Protein AF-A0A7X8HH61-F1 (afdb_monomer)

Radius of gyration: 22.53 Å; Cα contacts (8 Å, |Δi|>4): 299; chains: 1; bounding box: 61×56×52 Å

pLDDT: mean 91.01, std 10.47, range [50.38, 98.81]

Nearest PDB structures (foldseek):
  4gqz-assembly1_A  TM=3.963E-01  e=5.127E+00  Salmonella enterica subsp. enterica serovar Typhimurium str. LT2
  3owc-assembly2_B  TM=4.961E-01  e=7.018E+00  Pseudomonas aeruginosa PAO1

Foldseek 3Di:
DVVVVVVVVVVVVVVPPPDPDPDPPDQAFKEKEAEDQCAPFWKKKDWFAPDQDFDLFGAPPPDVPQDDDDPPDPCRVVLVLQNPDDDPSRTGTRSDMDTCNVPSMDMDRHRDHQKTWMWMAGVVQREIEIADIDGQPDSYWYWYWYCNVPDTHRPYYHYHGDIDTDDDCPVVPD

Secondary structure (DSSP, 8-state):
-HHHHHHHHHHHHHHHS--------S---EEEEEEES-TT---EEEEEESSSEETTEE-TTSSTT-----TTSTTHHHHHHHHH---TT--EEEEEEEE-TTT-EEEE-SS--SEEEEEEEETTTTEEEEEEEEE--SSEEEEEEE-TT----TT-EEEEE-EEE---GGGG--

Sequence (174 aa):
MKKFSLILLFVAIILIIPIYAYGDVGPKPSVVVNFEGFEGEMYYVTLLSEKPTTGPYSAVGLFEGSRRYSEEDVDYEIWQKFVSFQDRDGYYFLQYFNECTETSQFVWGYYPPYKFKILVYFPELDCFLLSDIYERYAFDSYYKVDVREIKLVPSATIEGITAERNYNYTWEII

Mean predicted aligned error: 7.79 Å

Solvent-accessible surface area (backbone atoms only — not comparable to full-atom values): 10224 Å² total; per-residue (Å²): 109,71,69,59,53,51,51,53,50,52,54,52,52,61,72,68,55,79,75,84,75,87,66,94,78,68,90,62,43,27,39,36,38,36,57,44,61,59,84,93,49,65,36,33,40,34,58,28,14,72,51,60,55,39,79,94,38,32,19,72,74,77,47,96,79,41,60,87,78,48,94,86,43,92,60,30,70,60,51,49,53,52,69,68,56,81,50,92,90,63,42,26,51,34,85,61,69,44,78,24,56,91,70,36,44,48,75,37,61,63,51,48,60,59,41,29,29,49,39,37,39,29,74,91,45,52,21,36,42,31,36,53,86,46,63,62,84,48,65,65,23,38,32,37,34,72,40,72,87,60,77,87,51,70,69,37,76,48,72,69,49,64,66,44,80,61,70,76,62,79,83,70,77,120

Structure (mmCIF, N/CA/C/O backbone):
data_AF-A0A7X8HH61-F1
#
_entry.id   AF-A0A7X8HH61-F1
#
loop_
_atom_site.group_PDB
_atom_site.id
_atom_site.type_symbol
_atom_site.label_atom_id
_atom_site.label_alt_id
_atom_site.label_comp_id
_atom_site.label_asym_id
_atom_site.label_entity_id
_atom_site.label_seq_id
_atom_site.pdbx_PDB_ins_code
_atom_site.Cartn_x
_atom_site.Cartn_y
_atom_site.Cartn_z
_atom_site.occupancy
_atom_site.B_iso_or_equiv
_atom_site.auth_seq_id
_atom_site.auth_comp_id
_atom_site.auth_asym_id
_atom_site.auth_atom_id
_atom_site.pdbx_PDB_model_num
ATOM 1 N N . MET A 1 1 ? 43.726 38.193 -31.292 1.00 59.69 1 MET A N 1
ATOM 2 C CA . MET A 1 1 ? 42.349 38.716 -31.113 1.00 59.69 1 MET A CA 1
ATOM 3 C C . MET A 1 1 ? 41.291 37.893 -31.855 1.00 59.69 1 MET A C 1
ATOM 5 O O . MET A 1 1 ? 40.394 37.399 -31.191 1.00 59.69 1 MET A O 1
ATOM 9 N N . LYS A 1 2 ? 41.408 37.641 -33.174 1.00 58.97 2 LYS A N 1
ATOM 10 C CA . LYS A 1 2 ? 40.409 36.854 -33.944 1.00 58.97 2 LYS A CA 1
ATOM 11 C C . LYS A 1 2 ? 40.170 35.423 -33.423 1.00 58.97 2 LYS A C 1
ATOM 13 O O . LYS A 1 2 ? 39.027 35.017 -33.291 1.00 58.97 2 LYS A O 1
ATOM 18 N N . LYS A 1 3 ? 41.229 34.685 -33.055 1.00 63.62 3 LYS A N 1
ATOM 19 C CA . LYS A 1 3 ? 41.114 33.318 -32.496 1.00 63.62 3 LYS A CA 1
ATOM 20 C C . LYS A 1 3 ? 40.431 33.284 -31.120 1.00 63.62 3 LYS A C 1
ATOM 22 O O . LYS A 1 3 ? 39.647 32.387 -30.858 1.00 63.62 3 LYS A O 1
ATOM 27 N N . PHE A 1 4 ? 40.688 34.287 -30.277 1.00 74.00 4 PHE A N 1
ATOM 28 C CA . PHE A 1 4 ? 40.064 34.409 -28.953 1.00 74.00 4 PHE A CA 1
ATOM 29 C C . PHE A 1 4 ? 38.578 34.776 -29.063 1.00 74.00 4 PHE A C 1
ATOM 31 O O . PHE A 1 4 ? 37.746 34.181 -28.393 1.00 74.00 4 PHE A O 1
ATOM 38 N N . SER A 1 5 ? 38.236 35.684 -29.983 1.00 74.88 5 SER A N 1
ATOM 39 C CA . SER A 1 5 ? 36.843 36.020 -30.307 1.00 74.88 5 SER A CA 1
ATOM 40 C C . SER A 1 5 ? 36.073 34.826 -30.884 1.00 74.88 5 SER A C 1
ATOM 42 O O . SER A 1 5 ? 34.908 34.649 -30.547 1.00 74.88 5 SER A O 1
ATOM 44 N N . LEU A 1 6 ? 36.723 33.978 -31.688 1.00 79.56 6 LEU A N 1
ATOM 45 C CA . LEU A 1 6 ? 36.110 32.764 -32.230 1.00 79.56 6 LEU A CA 1
ATOM 46 C C . LEU A 1 6 ? 35.843 31.711 -31.143 1.00 79.56 6 LEU A C 1
ATOM 48 O O . LEU A 1 6 ? 34.795 31.075 -31.157 1.00 79.56 6 LEU A O 1
ATOM 52 N N . ILE A 1 7 ? 36.760 31.561 -30.180 1.00 83.50 7 ILE A N 1
ATOM 53 C CA . ILE A 1 7 ? 36.572 30.670 -29.025 1.00 83.50 7 ILE A CA 1
ATOM 54 C C . ILE A 1 7 ? 35.428 31.177 -28.142 1.00 83.50 7 ILE A C 1
ATOM 56 O O . ILE A 1 7 ? 34.566 30.394 -27.757 1.00 83.50 7 ILE A O 1
ATOM 60 N N . LEU A 1 8 ? 35.376 32.486 -27.874 1.00 82.44 8 LEU A N 1
ATOM 61 C CA . LEU A 1 8 ? 34.299 33.092 -27.089 1.00 82.44 8 LEU A CA 1
ATOM 62 C C . LEU A 1 8 ? 32.928 32.887 -27.756 1.00 82.44 8 LEU A C 1
ATOM 64 O O . LEU A 1 8 ? 31.954 32.574 -27.079 1.00 82.44 8 LEU A O 1
ATOM 68 N N . LEU A 1 9 ? 32.872 33.006 -29.087 1.00 82.00 9 LEU A N 1
ATOM 69 C CA . LEU A 1 9 ? 31.665 32.749 -29.872 1.00 82.00 9 LEU A CA 1
ATOM 70 C C . LEU A 1 9 ? 31.240 31.275 -29.796 1.00 82.00 9 LEU A C 1
ATOM 72 O O . LEU A 1 9 ? 30.059 30.991 -29.636 1.00 82.00 9 LEU A O 1
ATOM 76 N N . PHE A 1 10 ? 32.189 30.338 -29.856 1.00 83.12 10 PHE A N 1
ATOM 77 C CA . PHE A 1 10 ? 31.905 28.907 -29.718 1.00 83.12 10 PHE A CA 1
ATOM 78 C C . PHE A 1 10 ? 31.372 28.546 -28.325 1.00 83.12 10 PHE A C 1
ATOM 80 O O . PHE A 1 10 ? 30.406 27.796 -28.218 1.00 83.12 10 PHE A O 1
ATOM 87 N N . VAL A 1 11 ? 31.956 29.110 -27.263 1.00 83.94 11 VAL A N 1
ATOM 88 C CA . VAL A 1 11 ? 31.476 28.917 -25.883 1.00 83.94 11 VAL A CA 1
ATOM 89 C C . VAL A 1 11 ? 30.076 29.504 -25.708 1.00 83.94 11 VAL A C 1
ATOM 91 O O . VAL A 1 11 ? 29.215 28.855 -25.120 1.00 83.94 11 VAL A O 1
ATOM 94 N N . ALA A 1 12 ? 29.819 30.690 -26.269 1.00 82.69 12 ALA A N 1
ATOM 95 C CA . ALA A 1 12 ? 28.489 31.287 -26.250 1.00 82.69 12 ALA A CA 1
ATOM 96 C C . ALA A 1 12 ? 27.461 30.399 -26.970 1.00 82.69 12 ALA A C 1
ATOM 98 O O . ALA A 1 12 ? 26.389 30.170 -26.428 1.00 82.69 12 ALA A O 1
ATOM 99 N N . ILE A 1 13 ? 27.798 29.833 -28.135 1.00 81.81 13 ILE A N 1
ATOM 100 C CA . ILE A 1 13 ? 26.907 28.918 -28.868 1.00 81.81 13 ILE A CA 1
ATOM 101 C C . ILE A 1 13 ? 26.593 27.664 -28.043 1.00 81.81 13 ILE A C 1
ATOM 103 O O . ILE A 1 13 ? 25.432 27.283 -27.968 1.00 81.81 13 ILE A O 1
ATOM 107 N N . ILE A 1 14 ? 27.585 27.058 -27.380 1.00 80.25 14 ILE A N 1
ATOM 108 C CA . ILE A 1 14 ? 27.379 25.861 -26.544 1.00 80.25 14 ILE A CA 1
ATOM 109 C C . ILE A 1 14 ? 26.431 26.145 -25.368 1.00 80.25 14 ILE A C 1
ATOM 111 O O . ILE A 1 14 ? 25.606 25.298 -25.041 1.00 80.25 14 ILE A O 1
ATOM 115 N N . LEU A 1 15 ? 26.498 27.338 -24.769 1.00 76.94 15 LEU A N 1
ATOM 116 C CA . LEU A 1 15 ? 25.618 27.739 -23.663 1.00 76.94 15 LEU A CA 1
ATOM 117 C C . LEU A 1 15 ? 24.166 28.009 -24.094 1.00 76.94 15 LEU A C 1
ATOM 119 O O . LEU A 1 15 ? 23.274 27.981 -23.251 1.00 76.94 15 LEU A O 1
ATOM 123 N N . ILE A 1 16 ? 23.923 28.283 -25.381 1.00 79.44 16 ILE A N 1
ATOM 124 C CA . ILE A 1 16 ? 22.584 28.592 -25.915 1.00 79.44 16 ILE A CA 1
ATOM 125 C C . ILE A 1 16 ? 21.877 27.323 -26.423 1.00 79.44 16 ILE A C 1
ATOM 127 O O . ILE A 1 16 ? 20.675 27.359 -26.675 1.00 79.44 16 ILE A O 1
ATOM 131 N N . ILE A 1 17 ? 22.579 26.189 -26.562 1.00 76.88 17 ILE A N 1
ATOM 132 C CA . ILE A 1 17 ? 21.948 24.922 -26.954 1.00 76.88 17 ILE A CA 1
ATOM 133 C C . ILE A 1 17 ? 21.120 24.413 -25.764 1.00 76.88 17 ILE A C 1
ATOM 135 O O . ILE A 1 17 ? 21.705 24.041 -24.743 1.00 76.88 17 ILE A O 1
ATOM 139 N N . PRO A 1 18 ? 19.777 24.359 -25.861 1.00 70.56 18 PRO A N 1
ATOM 140 C CA . PRO A 1 18 ? 18.971 23.758 -24.815 1.00 70.56 18 PRO A CA 1
ATOM 141 C C . PRO A 1 18 ? 19.321 22.272 -24.740 1.00 70.56 18 PRO A C 1
ATOM 143 O O . PRO A 1 18 ? 19.116 21.511 -25.687 1.00 70.56 18 PRO A O 1
ATOM 146 N N . ILE A 1 19 ? 19.885 21.856 -23.610 1.00 72.81 19 ILE A N 1
ATOM 147 C CA . ILE A 1 19 ? 20.057 20.441 -23.300 1.00 72.81 19 ILE A CA 1
ATOM 148 C C . ILE A 1 19 ? 18.646 19.901 -23.071 1.00 72.81 19 ILE A C 1
ATOM 150 O O . ILE A 1 19 ? 17.974 20.312 -22.125 1.00 72.81 19 ILE A O 1
ATOM 154 N N . TYR A 1 20 ? 18.171 19.017 -23.950 1.00 66.44 20 TYR A N 1
ATOM 155 C CA . TYR A 1 20 ? 16.909 18.315 -23.734 1.00 66.44 20 TYR A CA 1
ATOM 156 C C . TYR A 1 20 ? 17.049 17.437 -22.486 1.00 66.44 20 TYR A C 1
ATOM 158 O O . TYR A 1 20 ? 17.611 16.344 -22.539 1.00 66.44 20 TYR A O 1
ATOM 166 N N . ALA A 1 21 ? 16.560 17.927 -21.350 1.00 66.44 21 ALA A N 1
ATOM 167 C CA . ALA A 1 21 ? 16.338 17.112 -20.172 1.00 66.44 21 ALA A CA 1
ATOM 168 C C . ALA A 1 21 ? 15.012 16.370 -20.371 1.00 66.44 21 ALA A C 1
ATOM 170 O O . ALA A 1 21 ? 13.939 16.971 -20.307 1.00 66.44 21 ALA A O 1
ATOM 171 N N . TYR A 1 22 ? 15.079 15.068 -20.645 1.00 62.56 22 TYR A N 1
ATOM 172 C CA . TYR A 1 22 ? 13.900 14.207 -20.607 1.00 62.56 22 TYR A CA 1
ATOM 173 C C . TYR A 1 22 ? 13.526 13.981 -19.141 1.00 62.56 22 TYR A C 1
ATOM 175 O O . TYR A 1 22 ? 14.034 13.076 -18.484 1.00 62.56 22 TYR A O 1
ATOM 183 N N . GLY A 1 23 ? 12.692 14.871 -18.608 1.00 65.69 23 GLY A N 1
ATOM 184 C CA . GLY A 1 23 ? 12.025 14.658 -17.332 1.00 65.69 23 GLY A CA 1
ATOM 185 C C . GLY A 1 23 ? 10.862 13.682 -17.492 1.00 65.69 23 GLY A C 1
ATOM 186 O O . GLY A 1 23 ? 10.261 13.577 -18.561 1.00 65.69 23 GLY A O 1
ATOM 187 N N . ASP A 1 24 ? 10.512 12.995 -16.412 1.00 70.81 24 ASP A N 1
ATOM 188 C CA . ASP A 1 24 ? 9.250 12.270 -16.302 1.00 70.81 24 ASP A CA 1
ATOM 189 C C . ASP A 1 24 ? 8.103 13.277 -16.083 1.00 70.81 24 ASP A C 1
ATOM 191 O O . ASP A 1 24 ? 7.671 13.526 -14.955 1.00 70.81 24 ASP A O 1
ATOM 195 N N . VAL A 1 25 ? 7.721 13.952 -17.177 1.00 70.94 25 VAL A N 1
ATOM 196 C CA . VAL A 1 25 ? 6.730 15.050 -17.237 1.00 70.94 25 VAL A CA 1
ATOM 197 C C . VAL A 1 25 ? 5.352 14.602 -17.738 1.00 70.94 25 VAL A C 1
ATOM 199 O O . VAL A 1 25 ? 4.453 15.428 -17.888 1.00 70.94 25 VAL A O 1
ATOM 202 N N . GLY A 1 26 ? 5.169 13.309 -18.008 1.00 74.88 26 GLY A N 1
ATOM 203 C CA . GLY A 1 26 ? 3.862 12.761 -18.357 1.00 74.88 26 GLY A CA 1
ATOM 204 C C . GLY A 1 26 ? 2.958 12.624 -17.127 1.00 74.88 26 GLY A C 1
ATOM 205 O O . GLY A 1 26 ? 3.464 12.530 -16.004 1.00 74.88 26 GLY A O 1
ATOM 206 N N . PRO A 1 27 ? 1.625 12.575 -17.312 1.00 78.12 27 PRO A N 1
ATOM 207 C CA . PRO A 1 27 ? 0.746 12.083 -16.259 1.00 78.12 27 PRO A CA 1
ATOM 208 C C . PRO A 1 27 ? 1.240 10.701 -15.818 1.00 78.12 27 PRO A C 1
ATOM 210 O O . PRO A 1 27 ? 1.806 9.950 -16.622 1.00 78.12 27 PRO A O 1
ATOM 213 N N . LYS A 1 28 ? 1.044 10.364 -14.540 1.00 88.06 28 LYS A N 1
ATOM 214 C CA . LYS A 1 28 ? 1.561 9.127 -13.942 1.00 88.06 28 LYS A CA 1
ATOM 215 C C . LYS A 1 28 ? 0.399 8.284 -13.442 1.00 88.06 28 LYS A C 1
ATOM 217 O O . LYS A 1 28 ? -0.477 8.847 -12.794 1.00 88.06 28 LYS A O 1
ATOM 222 N N . PRO A 1 29 ? 0.375 6.973 -13.736 1.00 92.56 29 PRO A N 1
ATOM 223 C CA . PRO A 1 29 ? -0.729 6.141 -13.302 1.00 92.56 29 PRO A CA 1
ATOM 224 C C . PRO A 1 29 ? -0.759 6.062 -11.779 1.00 92.56 29 PRO A C 1
ATOM 226 O O . PRO A 1 29 ? 0.302 6.011 -11.146 1.00 92.56 29 PRO A O 1
ATOM 229 N N . SER A 1 30 ? -1.957 5.974 -11.210 1.00 96.19 30 SER A N 1
ATOM 230 C CA . SER A 1 30 ? -2.154 5.912 -9.765 1.00 96.19 30 SER A CA 1
ATOM 231 C C . SER A 1 30 ? -3.069 4.765 -9.335 1.00 96.19 30 SER A C 1
ATOM 233 O O . SER A 1 30 ? -3.872 4.241 -10.112 1.00 96.19 30 SER A O 1
ATOM 235 N N . VAL A 1 31 ? -2.919 4.347 -8.079 1.00 98.31 31 VAL A N 1
ATOM 236 C CA . VAL A 1 31 ? -3.912 3.538 -7.366 1.00 98.31 31 VAL A CA 1
ATOM 237 C C . VAL A 1 31 ? -4.325 4.309 -6.124 1.00 98.31 31 VAL A C 1
ATOM 239 O O . VAL A 1 31 ? -3.473 4.671 -5.316 1.00 98.31 31 VAL A O 1
ATOM 242 N N . VAL A 1 32 ? -5.622 4.546 -5.973 1.00 98.12 32 VAL A N 1
ATOM 243 C CA . VAL A 1 32 ? -6.216 5.213 -4.814 1.00 98.12 32 VAL A CA 1
ATOM 244 C C . VAL A 1 32 ? -7.160 4.234 -4.136 1.00 98.12 32 VAL A C 1
ATOM 246 O O . VAL A 1 32 ? -8.019 3.656 -4.797 1.00 98.12 32 VAL A O 1
ATOM 249 N N . VAL A 1 33 ? -7.021 4.053 -2.827 1.00 98.25 33 VAL A N 1
ATOM 250 C CA . VAL A 1 33 ? -7.905 3.209 -2.017 1.00 98.25 33 VAL A CA 1
ATOM 251 C C . VAL A 1 33 ? -8.527 4.075 -0.932 1.00 98.25 33 VAL A C 1
ATOM 253 O O . VAL A 1 33 ? -7.805 4.666 -0.135 1.00 98.25 33 VAL A O 1
ATOM 256 N N . ASN A 1 34 ? -9.853 4.165 -0.916 1.00 97.12 34 ASN A N 1
ATOM 257 C CA . ASN A 1 34 ? -10.608 4.852 0.129 1.00 97.12 34 ASN A CA 1
ATOM 258 C C . ASN A 1 34 ? -11.154 3.832 1.123 1.00 97.12 34 ASN A C 1
ATOM 260 O O . ASN A 1 34 ? -11.590 2.755 0.710 1.00 97.12 34 ASN A O 1
ATOM 264 N N . PHE A 1 35 ? -11.169 4.192 2.397 1.00 95.69 35 PHE A N 1
ATOM 265 C CA . PHE A 1 35 ? -11.609 3.331 3.485 1.00 95.69 35 PHE A CA 1
ATOM 266 C C . PHE A 1 35 ? -12.824 3.931 4.196 1.00 95.69 35 PHE A C 1
ATOM 268 O O . PHE A 1 35 ? -12.911 5.143 4.373 1.00 95.69 35 PHE A O 1
ATOM 275 N N . GLU A 1 36 ? -13.760 3.079 4.602 1.00 93.81 36 GLU A N 1
ATOM 276 C CA . GLU A 1 36 ? -14.889 3.426 5.474 1.00 93.81 36 GLU A CA 1
ATOM 277 C C . GLU A 1 36 ? -14.976 2.399 6.604 1.00 93.81 36 GLU A C 1
ATOM 279 O O . GLU A 1 36 ? -14.801 1.207 6.347 1.00 93.81 36 GLU A O 1
ATOM 284 N N . GLY A 1 37 ? -15.281 2.835 7.833 1.00 88.12 37 GLY A N 1
ATOM 285 C CA . GLY A 1 37 ? -15.445 1.935 8.981 1.00 88.12 37 GLY A CA 1
ATOM 286 C C . GLY A 1 37 ? -14.212 1.730 9.864 1.00 88.12 37 GLY A C 1
ATOM 287 O O . GLY A 1 37 ? -14.245 0.854 10.724 1.00 88.12 37 GLY A O 1
ATOM 288 N N . PHE A 1 38 ? -13.137 2.500 9.664 1.00 86.00 38 PHE A N 1
ATOM 289 C CA . PHE A 1 38 ? -11.965 2.532 10.557 1.00 86.00 38 PHE A CA 1
ATOM 290 C C . PHE A 1 38 ? -11.963 3.757 11.486 1.00 86.00 38 PHE A C 1
ATOM 292 O O . PHE A 1 38 ? -10.906 4.196 11.935 1.00 86.00 38 PHE A O 1
ATOM 299 N N . GLU A 1 39 ? -13.121 4.373 11.746 1.00 82.88 39 GLU A N 1
ATOM 300 C CA . GLU A 1 39 ? -13.171 5.604 12.534 1.00 82.88 39 GLU A CA 1
ATOM 301 C C . GLU A 1 39 ? -12.646 5.377 13.963 1.00 82.88 39 GLU A C 1
ATOM 303 O O . GLU A 1 39 ? -13.226 4.620 14.740 1.00 82.88 39 GLU A O 1
ATOM 308 N N . GLY A 1 40 ? -11.570 6.084 14.321 1.00 84.00 40 GLY A N 1
ATOM 309 C CA . GLY A 1 40 ? -10.955 6.025 15.651 1.00 84.00 40 GLY A CA 1
ATOM 310 C C . GLY A 1 40 ? -9.839 4.990 15.816 1.00 84.00 40 GLY A C 1
ATOM 311 O O . GLY A 1 40 ? -9.247 4.943 16.889 1.00 84.00 40 GLY A O 1
ATOM 312 N N . GLU A 1 41 ? -9.523 4.211 14.781 1.00 91.06 41 GLU A N 1
ATOM 313 C CA . GLU A 1 41 ? -8.417 3.249 14.787 1.00 91.06 41 GLU A CA 1
ATOM 314 C C . GLU A 1 41 ? -7.193 3.837 14.079 1.00 91.06 41 GLU A C 1
ATOM 316 O O . GLU A 1 41 ? -7.327 4.415 13.002 1.00 91.06 41 GLU A O 1
ATOM 321 N N . MET A 1 42 ? -5.991 3.656 14.635 1.00 95.62 42 MET A N 1
ATOM 322 C CA . MET A 1 42 ? -4.750 3.985 13.926 1.00 95.62 42 MET A CA 1
ATOM 323 C C . MET A 1 42 ? -4.387 2.862 12.952 1.00 95.62 42 MET A C 1
ATOM 325 O O . MET A 1 42 ? -4.253 1.706 13.365 1.00 95.62 42 MET A O 1
ATOM 329 N N . TYR A 1 43 ? -4.161 3.183 11.676 1.00 97.56 43 TYR A N 1
ATOM 330 C CA . TYR A 1 43 ? -3.801 2.167 10.686 1.00 97.56 43 TYR A CA 1
ATOM 331 C C . TYR A 1 43 ? -2.888 2.656 9.563 1.00 97.56 43 TYR A C 1
ATOM 333 O O . TYR A 1 43 ? -2.873 3.822 9.164 1.00 97.56 43 TYR A O 1
ATOM 341 N N . TYR A 1 44 ? -2.142 1.696 9.021 1.00 98.56 44 TYR A N 1
ATOM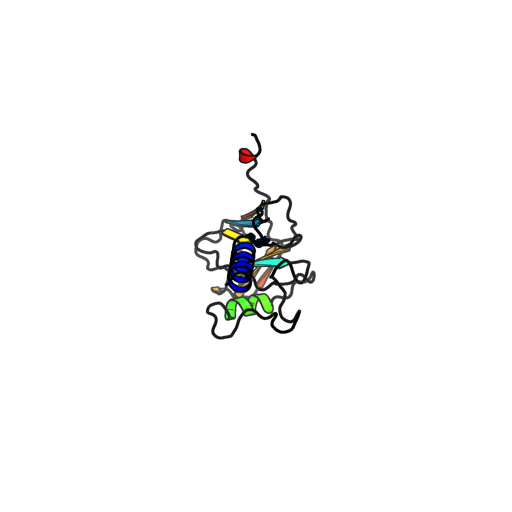 342 C CA . TYR A 1 44 ? -1.206 1.881 7.922 1.00 98.56 44 TYR A CA 1
ATOM 343 C C . TYR A 1 44 ? -1.570 0.971 6.761 1.00 98.56 44 TYR A C 1
ATOM 345 O O . TYR A 1 44 ? -1.992 -0.168 6.957 1.00 98.56 44 TYR A O 1
ATOM 353 N N . VAL A 1 45 ? -1.366 1.451 5.540 1.00 98.69 45 VAL A N 1
ATOM 354 C CA . VAL A 1 45 ? -1.759 0.744 4.320 1.00 98.69 45 VAL A CA 1
ATOM 355 C C . VAL A 1 45 ? -0.573 0.613 3.377 1.00 98.69 45 VAL A C 1
ATOM 357 O O . VAL A 1 45 ? 0.216 1.544 3.214 1.00 98.69 45 VAL A O 1
ATOM 360 N N . THR A 1 46 ? -0.475 -0.536 2.713 1.00 98.81 46 THR A N 1
ATOM 361 C CA . THR A 1 46 ? 0.416 -0.766 1.574 1.00 98.81 46 THR A CA 1
ATOM 362 C C . THR A 1 46 ? -0.287 -1.581 0.486 1.00 98.81 46 THR A C 1
ATOM 364 O O . THR A 1 46 ? -1.332 -2.195 0.717 1.00 98.81 46 THR A O 1
ATOM 367 N N . LEU A 1 47 ? 0.312 -1.613 -0.706 1.00 98.81 47 LEU A N 1
ATOM 368 C CA . LEU A 1 47 ? -0.037 -2.568 -1.753 1.00 98.81 47 LEU A CA 1
ATOM 369 C C . LEU A 1 47 ? 1.076 -3.609 -1.862 1.00 98.81 47 LEU A C 1
ATOM 371 O O . LEU A 1 47 ? 2.208 -3.288 -2.233 1.00 98.81 47 LEU A O 1
ATOM 375 N N . LEU A 1 48 ? 0.747 -4.866 -1.579 1.00 98.81 48 LEU A N 1
ATOM 376 C CA . LEU A 1 48 ? 1.631 -5.984 -1.881 1.00 98.81 48 LEU A CA 1
ATOM 377 C C . LEU A 1 48 ? 1.619 -6.205 -3.389 1.00 98.81 48 LEU A C 1
ATOM 379 O O . LEU A 1 48 ? 0.554 -6.255 -3.993 1.00 98.81 48 LEU A O 1
ATOM 383 N N . SER A 1 49 ? 2.782 -6.341 -4.008 1.00 98.69 49 SER A N 1
ATOM 384 C CA . SER A 1 49 ? 2.946 -6.415 -5.461 1.00 98.69 49 SER A CA 1
ATOM 385 C C . SER A 1 49 ? 3.235 -7.840 -5.922 1.00 98.69 49 SER A C 1
ATOM 387 O O . SER A 1 49 ? 4.045 -8.528 -5.312 1.00 98.69 49 SER A O 1
ATOM 389 N N . GLU A 1 50 ? 2.663 -8.266 -7.053 1.00 98.56 50 GLU A N 1
ATOM 390 C CA . GLU A 1 50 ? 3.028 -9.550 -7.685 1.00 98.56 50 GLU A CA 1
ATOM 391 C C . GLU A 1 50 ? 4.517 -9.577 -8.097 1.00 98.56 50 GLU A C 1
ATOM 393 O O . GLU A 1 50 ? 5.160 -10.625 -8.134 1.00 98.56 50 GLU A O 1
ATOM 398 N N . LYS A 1 51 ? 5.089 -8.413 -8.430 1.00 98.31 51 LYS A N 1
ATOM 399 C CA . LYS A 1 51 ? 6.501 -8.268 -8.816 1.00 98.31 51 LYS A CA 1
ATOM 400 C C . LYS A 1 51 ? 7.325 -7.695 -7.664 1.00 98.31 51 LYS A C 1
ATOM 402 O O . LYS A 1 51 ? 6.840 -6.789 -6.988 1.00 98.31 51 LYS A O 1
ATOM 407 N N . PRO A 1 52 ? 8.597 -8.098 -7.506 1.00 98.00 52 PRO A N 1
ATOM 408 C CA . PRO A 1 52 ? 9.459 -7.602 -6.431 1.00 98.00 52 PRO A CA 1
ATOM 409 C C . PRO A 1 52 ? 9.940 -6.156 -6.641 1.00 98.00 52 PRO A C 1
ATOM 411 O O . PRO A 1 52 ? 10.665 -5.626 -5.803 1.00 98.00 52 PRO A O 1
ATOM 414 N N . THR A 1 53 ? 9.583 -5.511 -7.756 1.00 97.94 53 THR A N 1
ATOM 415 C CA . THR A 1 53 ? 9.911 -4.112 -8.047 1.00 97.94 53 THR A CA 1
ATOM 416 C C . THR A 1 53 ? 8.927 -3.501 -9.047 1.00 97.94 53 THR A C 1
ATOM 418 O O . THR A 1 53 ? 8.394 -4.197 -9.912 1.00 97.94 53 THR A O 1
ATOM 421 N N . THR A 1 54 ? 8.693 -2.195 -8.926 1.00 96.44 54 THR A N 1
ATOM 422 C CA . THR A 1 54 ? 8.007 -1.354 -9.917 1.00 96.44 54 THR A CA 1
ATOM 423 C C . THR A 1 54 ? 8.530 0.076 -9.796 1.00 96.44 54 THR A C 1
ATOM 425 O O . THR A 1 54 ? 8.596 0.625 -8.697 1.00 96.44 54 THR A O 1
ATOM 428 N N . GLY A 1 55 ? 8.940 0.687 -10.911 1.00 93.56 55 GLY A N 1
ATOM 429 C CA . GLY A 1 55 ? 9.561 2.015 -10.900 1.00 93.56 55 GLY A CA 1
ATOM 430 C C . GLY A 1 55 ? 10.736 2.090 -9.910 1.00 93.56 55 GLY A C 1
ATOM 431 O O . GLY A 1 55 ? 11.619 1.237 -9.968 1.00 93.56 55 GLY A O 1
ATOM 432 N N . PRO A 1 56 ? 10.769 3.073 -8.989 1.00 94.31 56 PRO A N 1
ATOM 433 C CA . PRO A 1 56 ? 11.832 3.142 -7.990 1.00 94.31 56 PRO A CA 1
ATOM 434 C C . PRO A 1 56 ? 11.668 2.110 -6.860 1.00 94.31 56 PRO A C 1
ATOM 436 O O . PRO A 1 56 ? 12.622 1.888 -6.117 1.00 94.31 56 PRO A O 1
ATOM 439 N N . TYR A 1 57 ? 10.473 1.539 -6.670 1.00 97.69 57 TYR A N 1
ATOM 440 C CA . TYR A 1 57 ? 10.095 0.708 -5.521 1.00 97.69 57 TYR A CA 1
ATOM 441 C C . TYR A 1 57 ? 10.607 -0.722 -5.666 1.00 97.69 57 TYR A C 1
ATOM 443 O O . TYR A 1 57 ? 10.560 -1.303 -6.752 1.00 97.69 57 TYR A O 1
ATOM 451 N N . SER A 1 58 ? 11.074 -1.307 -4.567 1.00 98.06 58 SER A N 1
ATOM 452 C CA . SER A 1 58 ? 11.615 -2.665 -4.543 1.00 98.06 58 SER A CA 1
ATOM 453 C C . SER A 1 58 ? 11.429 -3.325 -3.182 1.00 98.06 58 SER A C 1
ATOM 455 O O . SER A 1 58 ? 11.367 -2.657 -2.148 1.00 98.06 58 SER A O 1
ATOM 457 N N . ALA A 1 59 ? 11.357 -4.653 -3.188 1.00 98.12 59 ALA A N 1
ATOM 458 C CA . ALA A 1 59 ? 11.429 -5.458 -1.979 1.00 98.12 59 ALA A CA 1
ATOM 459 C C . ALA A 1 59 ? 12.815 -5.353 -1.320 1.00 98.12 59 ALA A C 1
ATOM 461 O O . ALA A 1 59 ? 13.834 -5.142 -1.990 1.00 98.12 59 ALA A O 1
ATOM 462 N N . VAL A 1 60 ? 12.856 -5.529 0.002 1.00 97.00 60 VAL A N 1
ATOM 463 C CA . VAL A 1 60 ? 14.109 -5.544 0.772 1.00 97.00 60 VAL A CA 1
ATOM 464 C C . VAL A 1 60 ? 14.997 -6.695 0.302 1.00 97.00 60 VAL A C 1
ATOM 466 O O . VAL A 1 60 ? 14.535 -7.819 0.136 1.00 97.00 60 VAL A O 1
ATOM 469 N N . GLY A 1 61 ? 16.288 -6.425 0.113 1.00 95.12 61 GLY A N 1
ATOM 470 C CA . GLY A 1 61 ? 17.279 -7.443 -0.241 1.00 95.12 61 GLY A CA 1
ATOM 471 C C . GLY A 1 61 ? 17.318 -7.802 -1.727 1.00 95.12 61 GLY A C 1
ATOM 472 O O . GLY A 1 61 ? 18.121 -8.647 -2.110 1.00 95.12 61 GLY A O 1
ATOM 473 N N . LEU A 1 62 ? 16.513 -7.150 -2.577 1.00 94.81 62 LEU A N 1
ATOM 474 C CA . LEU A 1 62 ? 16.527 -7.400 -4.023 1.00 94.81 62 LEU A CA 1
ATOM 475 C C . LEU A 1 62 ? 17.873 -7.028 -4.673 1.00 94.81 62 LEU A C 1
ATOM 477 O O . LEU A 1 62 ? 18.310 -7.677 -5.619 1.00 94.81 62 LEU A O 1
ATOM 481 N N . PHE A 1 63 ? 18.522 -5.980 -4.168 1.00 94.44 63 PHE A N 1
ATOM 482 C CA . PHE A 1 63 ? 19.856 -5.528 -4.572 1.00 94.44 63 PHE A CA 1
ATOM 483 C C . PHE A 1 63 ? 20.557 -4.810 -3.409 1.00 94.44 63 PHE A C 1
ATOM 485 O O . PHE A 1 63 ? 19.921 -4.454 -2.408 1.00 94.44 63 PHE A O 1
ATOM 492 N N . GLU A 1 64 ? 21.868 -4.592 -3.523 1.00 93.50 64 GLU A N 1
ATOM 493 C CA . GLU A 1 64 ? 22.650 -3.847 -2.529 1.00 93.50 64 GLU A CA 1
ATOM 494 C C . GLU A 1 64 ? 22.109 -2.417 -2.376 1.00 93.50 64 GLU A C 1
ATOM 496 O O . GLU A 1 64 ? 21.969 -1.689 -3.353 1.00 93.50 64 GLU A O 1
ATOM 501 N N . GLY A 1 65 ? 21.757 -2.020 -1.151 1.00 91.62 65 GLY A N 1
ATOM 502 C CA . GLY A 1 65 ? 21.133 -0.715 -0.895 1.00 91.62 65 GLY A CA 1
ATOM 503 C C . GLY A 1 65 ? 19.629 -0.644 -1.195 1.00 91.62 65 GLY A C 1
ATOM 504 O O . GLY A 1 65 ? 19.055 0.436 -1.156 1.00 91.62 65 GLY A O 1
ATOM 505 N N . SER A 1 66 ? 18.960 -1.773 -1.463 1.00 92.81 66 SER A N 1
ATOM 506 C CA . SER A 1 66 ? 17.495 -1.803 -1.636 1.00 92.81 66 SER A CA 1
ATOM 507 C C . SER A 1 66 ? 16.713 -1.457 -0.366 1.00 92.81 66 SER A C 1
ATOM 509 O O . SER A 1 66 ? 15.561 -1.050 -0.470 1.00 92.81 66 SER A O 1
ATOM 511 N N . ARG A 1 67 ? 17.302 -1.609 0.828 1.00 96.00 67 ARG A N 1
ATOM 512 C CA . ARG A 1 67 ? 16.676 -1.227 2.104 1.00 96.00 67 ARG A CA 1
ATOM 513 C C . ARG A 1 67 ? 16.487 0.294 2.164 1.00 96.00 67 ARG A C 1
ATOM 515 O O . ARG A 1 67 ? 17.447 1.031 1.970 1.00 96.00 67 ARG A O 1
ATOM 522 N N . ARG A 1 68 ? 15.270 0.741 2.480 1.00 94.94 68 ARG A N 1
ATOM 523 C CA . ARG A 1 68 ? 14.892 2.166 2.513 1.00 94.94 68 ARG A CA 1
ATOM 524 C C . ARG A 1 68 ? 14.709 2.773 3.901 1.00 94.94 68 ARG A C 1
ATOM 526 O O . ARG A 1 68 ? 14.616 3.988 3.986 1.00 94.94 68 ARG A O 1
ATOM 533 N N . TYR A 1 69 ? 14.642 1.942 4.936 1.00 96.38 69 TYR A N 1
ATOM 534 C CA . TYR A 1 69 ? 14.407 2.362 6.316 1.00 96.38 69 TYR A CA 1
ATOM 535 C C . TYR A 1 69 ? 15.541 1.879 7.226 1.00 96.38 69 TYR A C 1
ATOM 537 O O . TYR A 1 69 ? 16.171 0.844 6.975 1.00 96.38 69 TYR A O 1
ATOM 545 N N . SER A 1 70 ? 15.778 2.636 8.285 1.00 95.69 70 SER A N 1
ATOM 546 C CA . SER A 1 70 ? 16.789 2.467 9.323 1.00 95.69 70 SER A CA 1
ATOM 547 C C . SER A 1 70 ? 16.153 2.618 10.707 1.00 95.69 70 SER A C 1
ATOM 549 O O . SER A 1 70 ? 15.072 3.181 10.824 1.00 95.69 70 SER A O 1
ATOM 551 N N . GLU A 1 71 ? 16.819 2.138 11.759 1.00 95.44 71 GLU A N 1
ATOM 552 C CA . GLU A 1 71 ? 16.310 2.187 13.146 1.00 95.44 71 GLU A CA 1
ATOM 553 C C . GLU A 1 71 ? 16.056 3.614 13.672 1.00 95.44 71 GLU A C 1
ATOM 555 O O . GLU A 1 71 ? 15.389 3.790 14.686 1.00 95.44 71 GLU A O 1
ATOM 560 N N . GLU A 1 72 ? 16.581 4.635 12.992 1.00 96.19 72 GLU A N 1
ATOM 561 C CA . GLU A 1 72 ? 16.388 6.049 13.328 1.00 96.19 72 GLU A CA 1
ATOM 562 C C . GLU A 1 72 ? 15.098 6.635 12.720 1.00 96.19 72 GLU A C 1
ATOM 564 O O . GLU A 1 72 ? 14.663 7.717 13.122 1.00 96.19 72 GLU A O 1
ATOM 569 N N . ASP A 1 73 ? 14.479 5.942 11.757 1.00 96.56 73 ASP A N 1
ATOM 570 C CA . ASP A 1 73 ? 13.257 6.395 11.096 1.00 96.56 73 ASP A CA 1
ATOM 571 C C . ASP A 1 73 ? 12.032 6.207 12.001 1.00 96.56 73 ASP A C 1
ATOM 573 O O . ASP A 1 73 ? 11.822 5.144 12.583 1.00 96.56 73 ASP A O 1
ATOM 577 N N . VAL A 1 74 ? 11.169 7.226 12.066 1.00 95.44 74 VAL A N 1
ATOM 578 C CA . VAL A 1 74 ? 9.966 7.230 12.924 1.00 95.44 74 VAL A CA 1
ATOM 579 C C . VAL A 1 74 ? 9.061 6.022 12.661 1.00 95.44 74 VAL A C 1
ATOM 581 O O . VAL A 1 74 ? 8.553 5.414 13.599 1.00 95.44 74 VAL A O 1
ATOM 584 N N . ASP A 1 75 ? 8.904 5.639 11.393 1.00 96.38 75 ASP A N 1
ATOM 585 C CA . ASP A 1 75 ? 8.043 4.527 10.988 1.00 96.38 75 ASP A CA 1
ATOM 586 C C . ASP A 1 75 ? 8.798 3.188 10.865 1.00 96.38 75 ASP A C 1
ATOM 588 O O . ASP A 1 75 ? 8.304 2.258 10.224 1.00 96.38 75 ASP A O 1
ATOM 592 N N . TYR A 1 76 ? 10.000 3.061 11.441 1.00 97.81 76 TYR A N 1
ATOM 593 C CA . TYR A 1 76 ? 10.823 1.852 11.311 1.00 97.81 76 TYR A CA 1
ATOM 594 C C . TYR A 1 76 ? 10.114 0.588 11.810 1.00 97.81 76 TYR A C 1
ATOM 596 O O . TYR A 1 76 ? 10.081 -0.416 11.101 1.00 97.81 76 TYR A O 1
ATOM 604 N N . GLU A 1 77 ? 9.491 0.640 12.988 1.00 97.88 77 GLU A N 1
ATOM 605 C CA . GLU A 1 77 ? 8.764 -0.500 13.569 1.00 97.88 77 GLU A CA 1
ATOM 606 C C . GLU A 1 77 ? 7.573 -0.923 12.689 1.00 97.88 77 GLU A C 1
ATOM 608 O O . GLU A 1 77 ? 7.308 -2.110 12.492 1.00 97.88 77 GLU A O 1
ATOM 613 N N . ILE A 1 78 ? 6.887 0.047 12.077 1.00 98.50 78 ILE A N 1
ATOM 614 C CA . ILE A 1 78 ? 5.792 -0.210 11.133 1.00 98.50 78 ILE A CA 1
ATOM 615 C C . ILE A 1 78 ? 6.327 -0.844 9.848 1.00 98.50 78 ILE A C 1
ATOM 617 O O . ILE A 1 78 ? 5.798 -1.847 9.362 1.00 98.50 78 ILE A O 1
ATOM 621 N N . TRP A 1 79 ? 7.416 -0.300 9.307 1.00 98.62 79 TRP A N 1
ATOM 622 C CA . TRP A 1 79 ? 8.099 -0.876 8.156 1.00 98.62 79 TRP A CA 1
ATOM 623 C C . TRP A 1 79 ? 8.537 -2.319 8.434 1.00 98.62 79 TRP A C 1
ATOM 625 O O . TRP A 1 79 ? 8.321 -3.191 7.592 1.00 98.62 79 TRP A O 1
ATOM 635 N N . GLN A 1 80 ? 9.086 -2.607 9.618 1.00 98.25 80 GLN A N 1
ATOM 636 C CA . GLN A 1 80 ? 9.481 -3.959 10.015 1.00 98.25 80 GLN A CA 1
ATOM 637 C C . GLN A 1 80 ? 8.295 -4.925 10.043 1.00 98.25 80 GLN A C 1
ATOM 639 O O . GLN A 1 80 ? 8.442 -6.073 9.613 1.00 98.25 80 GLN A O 1
ATOM 644 N N . LYS A 1 81 ? 7.119 -4.474 10.496 1.00 98.44 81 LYS A N 1
ATOM 645 C CA . LYS A 1 81 ? 5.886 -5.273 10.470 1.00 98.44 81 LYS A CA 1
ATOM 646 C C . LYS A 1 81 ? 5.497 -5.653 9.045 1.00 98.44 81 LYS A C 1
ATOM 648 O O . LYS A 1 81 ? 5.260 -6.831 8.783 1.00 98.44 81 LYS A O 1
ATOM 653 N N . PHE A 1 82 ? 5.540 -4.710 8.105 1.00 98.56 82 PHE A N 1
ATOM 654 C CA . PHE A 1 82 ? 5.287 -5.008 6.693 1.00 98.56 82 PHE A CA 1
ATOM 655 C C . PHE A 1 82 ? 6.365 -5.887 6.046 1.00 98.56 82 PHE A C 1
ATOM 657 O O . PHE A 1 82 ? 6.035 -6.769 5.259 1.00 98.56 82 PHE A O 1
ATOM 664 N N . VAL A 1 83 ? 7.646 -5.700 6.379 1.00 98.06 83 VAL A N 1
ATOM 665 C CA . VAL A 1 83 ? 8.739 -6.565 5.890 1.00 98.06 83 VAL A CA 1
ATOM 666 C C . VAL A 1 83 ? 8.597 -7.998 6.397 1.00 98.06 83 VAL A C 1
ATOM 668 O O . VAL A 1 83 ? 8.922 -8.942 5.679 1.00 98.06 83 VAL A O 1
ATOM 671 N N . SER A 1 84 ? 8.125 -8.160 7.631 1.00 97.31 84 SER A N 1
ATOM 672 C CA . SER A 1 84 ? 7.956 -9.468 8.271 1.00 97.31 84 SER A CA 1
ATOM 673 C C . SER A 1 84 ? 6.686 -10.190 7.820 1.00 97.31 84 SER A C 1
ATOM 675 O O . SER A 1 84 ? 6.552 -11.390 8.064 1.00 97.31 84 SER A O 1
ATOM 677 N N . PHE A 1 85 ? 5.758 -9.485 7.168 1.00 98.06 85 PHE A N 1
ATOM 678 C CA . PHE A 1 85 ? 4.524 -10.066 6.658 1.00 98.06 85 PHE A CA 1
ATOM 679 C C . PHE A 1 85 ? 4.816 -11.033 5.503 1.00 98.06 85 PHE A C 1
ATOM 681 O O . PHE A 1 85 ? 5.405 -10.659 4.488 1.00 98.06 85 PHE A O 1
ATOM 688 N N . GLN A 1 86 ? 4.381 -12.286 5.647 1.00 95.06 86 GLN A N 1
ATOM 689 C CA . GLN A 1 86 ? 4.538 -13.321 4.626 1.00 95.06 86 GLN A CA 1
ATOM 690 C C . GLN A 1 86 ? 3.204 -13.577 3.934 1.00 95.06 86 GLN A C 1
ATOM 692 O O . GLN A 1 86 ? 2.311 -14.213 4.494 1.00 95.06 86 GLN A O 1
ATOM 697 N N . ASP A 1 87 ? 3.082 -13.101 2.698 1.00 96.94 87 ASP A N 1
ATOM 698 C CA . ASP A 1 87 ? 1.922 -13.400 1.869 1.00 96.94 87 ASP A CA 1
ATOM 699 C C . ASP A 1 87 ? 1.959 -14.848 1.359 1.00 96.94 87 ASP A C 1
ATOM 701 O O . ASP A 1 87 ? 2.980 -15.323 0.856 1.00 96.94 87 ASP A O 1
ATOM 705 N N . ARG A 1 88 ? 0.817 -15.539 1.441 1.00 94.94 88 ARG A N 1
ATOM 706 C CA . ARG A 1 88 ? 0.687 -16.942 1.013 1.00 94.94 88 ARG A CA 1
ATOM 707 C C . ARG A 1 88 ? 0.849 -17.132 -0.494 1.00 94.94 88 ARG A C 1
ATOM 709 O O . ARG A 1 88 ? 1.345 -18.174 -0.913 1.00 94.94 88 ARG A O 1
ATOM 716 N N . ASP A 1 89 ? 0.476 -16.129 -1.286 1.00 96.00 89 ASP A N 1
ATOM 717 C CA . ASP A 1 89 ? 0.591 -16.158 -2.748 1.00 96.00 89 ASP A CA 1
ATOM 718 C C . ASP A 1 89 ? 1.942 -15.605 -3.238 1.00 96.00 89 ASP A C 1
ATOM 720 O O . ASP A 1 89 ? 2.178 -15.511 -4.443 1.00 96.00 89 ASP A O 1
ATOM 724 N N . GLY A 1 90 ? 2.847 -15.255 -2.317 1.00 96.56 90 GLY A N 1
ATOM 725 C CA . GLY A 1 90 ? 4.193 -14.781 -2.630 1.00 96.56 90 GLY A CA 1
ATOM 726 C C . GLY A 1 90 ? 4.265 -13.328 -3.102 1.00 96.56 90 GLY A C 1
ATOM 727 O O . GLY A 1 90 ? 5.234 -12.963 -3.768 1.00 96.56 90 GLY A O 1
ATOM 728 N N . TYR A 1 91 ? 3.270 -12.494 -2.786 1.00 98.44 91 TYR A N 1
ATOM 729 C CA . TYR A 1 91 ? 3.321 -11.065 -3.094 1.00 98.44 91 TYR A CA 1
ATOM 730 C C . TYR A 1 91 ? 4.338 -10.331 -2.208 1.00 98.44 91 TYR A C 1
ATOM 732 O O . TYR A 1 91 ? 4.560 -10.666 -1.045 1.00 98.44 91 TYR A O 1
ATOM 740 N N . TYR A 1 92 ? 4.945 -9.286 -2.765 1.00 98.62 92 TYR A N 1
ATOM 741 C CA . TYR A 1 92 ? 6.066 -8.566 -2.173 1.00 98.62 92 TYR A CA 1
ATOM 742 C C . TYR A 1 92 ? 5.641 -7.214 -1.600 1.00 98.62 92 TYR A C 1
ATOM 744 O O . TYR A 1 92 ? 5.035 -6.398 -2.297 1.00 98.62 92 TYR A O 1
ATOM 752 N N . PHE A 1 93 ? 6.059 -6.914 -0.372 1.00 98.69 93 PHE A N 1
ATOM 753 C CA . PHE A 1 93 ? 6.060 -5.546 0.140 1.00 98.69 93 PHE A CA 1
ATOM 754 C C . PHE A 1 93 ? 7.209 -4.742 -0.489 1.00 98.69 93 PHE A C 1
ATOM 756 O O . PHE A 1 93 ? 8.374 -5.128 -0.386 1.00 98.69 93 PHE A O 1
ATOM 763 N N . LEU A 1 94 ? 6.898 -3.609 -1.129 1.00 98.69 94 LEU A N 1
ATOM 764 C CA . LEU A 1 94 ? 7.889 -2.790 -1.850 1.00 98.69 94 LEU A CA 1
ATOM 765 C C . LEU A 1 94 ? 8.361 -1.552 -1.079 1.00 98.69 94 LEU A C 1
ATOM 767 O O . LEU A 1 94 ? 8.789 -0.565 -1.685 1.00 98.69 94 LEU A O 1
ATOM 771 N N . GLN A 1 95 ? 8.280 -1.603 0.254 1.00 98.19 95 GLN A N 1
ATOM 772 C CA . GLN A 1 95 ? 8.766 -0.543 1.142 1.00 98.19 95 GLN A CA 1
ATOM 773 C C . GLN A 1 95 ? 8.100 0.816 0.881 1.00 98.19 95 GLN A C 1
ATOM 775 O O . GLN A 1 95 ? 8.750 1.860 0.945 1.00 98.19 95 GLN A O 1
ATOM 780 N N . TYR A 1 96 ? 6.813 0.794 0.534 1.00 98.56 96 TYR A N 1
ATOM 781 C CA . TYR A 1 96 ? 5.982 1.982 0.383 1.00 98.56 96 TYR A CA 1
ATOM 782 C C . TYR A 1 96 ? 4.653 1.756 1.085 1.00 98.56 96 TYR A C 1
ATOM 784 O O . TYR A 1 96 ? 3.945 0.795 0.786 1.00 98.56 96 TYR A O 1
ATOM 792 N N . PHE A 1 97 ? 4.355 2.614 2.046 1.00 98.69 97 PHE A N 1
ATOM 793 C CA . PHE A 1 97 ? 3.168 2.548 2.877 1.00 98.69 97 PHE A CA 1
ATOM 794 C C . PHE A 1 97 ? 2.859 3.945 3.411 1.00 98.69 97 PHE A C 1
ATOM 796 O O . PHE A 1 97 ? 3.731 4.817 3.413 1.00 98.69 97 PHE A O 1
ATOM 803 N N . ASN A 1 98 ? 1.629 4.148 3.865 1.00 98.00 98 ASN A N 1
ATOM 804 C CA . ASN A 1 98 ? 1.201 5.400 4.473 1.00 98.00 98 ASN A CA 1
ATOM 805 C C . ASN A 1 98 ? 0.317 5.120 5.684 1.00 98.00 98 ASN A C 1
ATOM 807 O O . ASN A 1 98 ? -0.476 4.182 5.673 1.00 98.00 98 ASN A O 1
ATOM 811 N N . GLU A 1 99 ? 0.449 5.965 6.697 1.00 97.69 99 GLU A N 1
ATOM 812 C CA . GLU A 1 99 ? -0.539 6.148 7.758 1.00 97.69 99 GLU A CA 1
ATOM 813 C C . GLU A 1 99 ? -1.783 6.813 7.137 1.00 97.69 99 GLU A C 1
ATOM 815 O O . GLU A 1 99 ? -1.643 7.730 6.323 1.00 97.69 99 GLU A O 1
ATOM 820 N N . CYS A 1 100 ? -2.981 6.281 7.393 1.00 96.88 100 CYS A N 1
ATOM 821 C CA . CYS A 1 100 ? -4.210 6.667 6.676 1.00 96.88 100 CYS A CA 1
ATOM 822 C C . CYS A 1 100 ? -5.376 7.048 7.602 1.00 96.88 100 CYS A C 1
ATOM 824 O O . CYS A 1 100 ? -6.486 7.260 7.115 1.00 96.88 100 CYS A O 1
ATOM 826 N N . THR A 1 101 ? -5.146 7.162 8.909 1.00 95.00 101 THR A N 1
ATOM 827 C CA . THR A 1 101 ? -6.171 7.396 9.939 1.00 95.00 101 THR A CA 1
ATOM 828 C C . THR A 1 101 ? -6.945 8.683 9.677 1.00 95.00 101 THR A C 1
ATOM 830 O O . THR A 1 101 ? -8.172 8.670 9.634 1.00 95.00 101 THR A O 1
ATOM 833 N N . GLU A 1 102 ? -6.238 9.784 9.415 1.00 94.12 102 GLU A N 1
ATOM 834 C CA . GLU A 1 102 ? -6.860 11.101 9.214 1.00 94.12 102 GLU A CA 1
ATOM 835 C C . GLU A 1 102 ? -7.484 11.268 7.820 1.00 94.12 102 GLU A C 1
ATOM 837 O O . GLU A 1 102 ? -8.503 11.937 7.653 1.00 94.12 102 GLU A O 1
ATOM 842 N N . THR A 1 103 ? -6.875 10.679 6.787 1.00 94.75 103 THR A N 1
ATOM 843 C CA . THR A 1 103 ? -7.306 10.875 5.391 1.00 94.75 103 THR A CA 1
ATOM 844 C C . THR A 1 103 ? -8.362 9.875 4.949 1.00 94.75 103 THR A C 1
ATOM 846 O O . THR A 1 103 ? -9.067 10.128 3.971 1.00 94.75 103 THR A O 1
ATOM 849 N N . SER A 1 104 ? -8.433 8.716 5.610 1.00 95.94 104 SER A N 1
ATOM 850 C CA . SER A 1 104 ? -9.170 7.540 5.140 1.00 95.94 104 SER A CA 1
ATOM 851 C C . SER A 1 104 ? -8.854 7.153 3.691 1.00 95.94 104 SER A C 1
ATOM 853 O O . SER A 1 104 ? -9.677 6.570 2.983 1.00 95.94 104 SER A O 1
ATOM 855 N N . GLN A 1 105 ? -7.648 7.494 3.227 1.00 96.56 105 GLN A N 1
ATOM 856 C CA . GLN A 1 105 ? -7.242 7.328 1.841 1.00 96.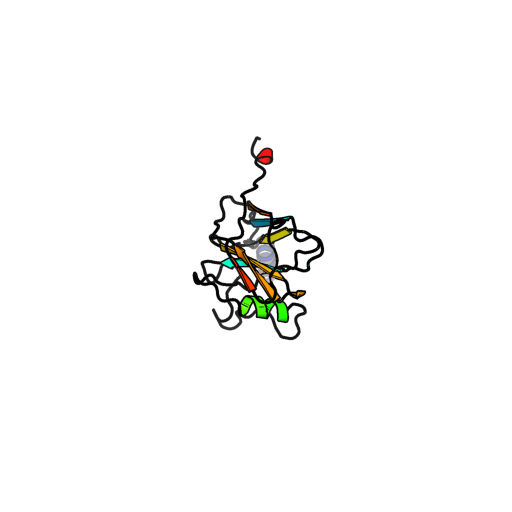56 105 GLN A CA 1
ATOM 857 C C . GLN A 1 105 ? -5.761 6.977 1.734 1.00 96.56 105 GLN A C 1
ATOM 859 O O . GLN A 1 105 ? -4.891 7.731 2.172 1.00 96.56 105 GLN A O 1
ATOM 864 N N . PHE A 1 106 ? -5.492 5.872 1.044 1.00 98.31 106 PHE A N 1
ATOM 865 C CA . PHE A 1 106 ? -4.166 5.486 0.588 1.00 98.31 106 PHE A CA 1
ATOM 866 C C . PHE A 1 106 ? -3.990 5.843 -0.892 1.00 98.31 106 PHE A C 1
ATOM 868 O O . PHE A 1 106 ? -4.867 5.560 -1.712 1.00 98.31 106 PHE A O 1
ATOM 875 N N . VAL A 1 107 ? -2.842 6.420 -1.254 1.00 98.19 107 VAL A N 1
ATOM 876 C CA . VAL A 1 107 ? -2.530 6.814 -2.636 1.00 98.19 107 VAL A CA 1
ATOM 877 C C . VAL A 1 107 ? -1.152 6.303 -3.030 1.00 98.19 107 VAL A C 1
ATOM 879 O O . VAL A 1 107 ? -0.147 6.730 -2.478 1.00 98.19 107 VAL A O 1
ATOM 882 N N . TRP A 1 108 ? -1.089 5.472 -4.069 1.00 98.31 108 TRP A N 1
ATOM 883 C CA . TRP A 1 108 ? 0.146 5.135 -4.771 1.00 98.31 108 TRP A CA 1
ATOM 884 C C . TRP A 1 108 ? 0.192 5.875 -6.107 1.00 98.31 108 TRP A C 1
ATOM 886 O O . TRP A 1 108 ? -0.220 5.358 -7.144 1.00 98.31 108 TRP A O 1
ATOM 896 N N . GLY A 1 109 ? 0.686 7.114 -6.074 1.00 96.06 109 GLY A N 1
ATOM 897 C CA . GLY A 1 109 ? 0.643 8.045 -7.212 1.00 96.06 109 GLY A CA 1
ATOM 898 C C . GLY A 1 109 ? 1.781 7.915 -8.231 1.00 96.06 109 GLY A C 1
ATOM 899 O O . GLY A 1 109 ? 1.840 8.687 -9.185 1.00 96.06 109 GLY A O 1
ATOM 900 N N . TYR A 1 110 ? 2.728 6.996 -8.026 1.00 94.06 110 TYR A N 1
ATOM 901 C CA . TYR A 1 110 ? 3.891 6.856 -8.900 1.00 94.06 110 TYR A CA 1
ATOM 902 C C . TYR A 1 110 ? 4.298 5.397 -9.087 1.00 94.06 110 TYR A C 1
ATOM 904 O O . TYR A 1 110 ? 4.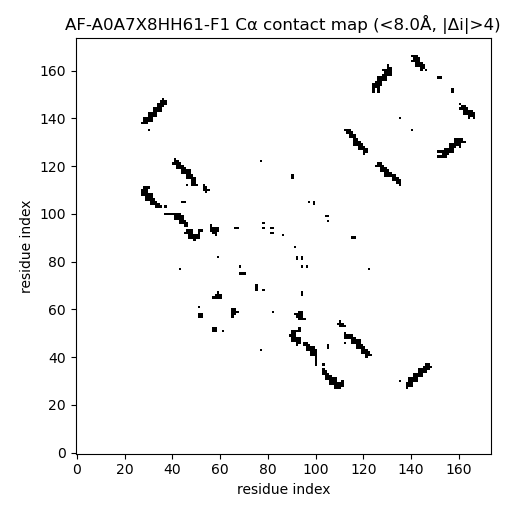614 4.725 -8.114 1.00 94.06 110 TYR A O 1
ATOM 912 N N . TYR A 1 111 ? 4.299 4.897 -10.328 1.00 95.00 111 TYR A N 1
ATOM 913 C CA . TYR A 1 111 ? 4.594 3.489 -10.651 1.00 95.00 111 TYR A CA 1
ATOM 914 C C . TYR A 1 111 ? 3.912 2.459 -9.720 1.00 95.00 111 TYR A C 1
ATOM 916 O O . TYR A 1 111 ? 4.588 1.546 -9.237 1.00 95.00 111 TYR A O 1
ATOM 924 N N . PRO A 1 112 ? 2.594 2.561 -9.456 1.00 97.75 112 PRO A N 1
ATOM 925 C CA . PRO A 1 112 ? 1.901 1.559 -8.657 1.00 97.75 112 PRO A CA 1
ATOM 926 C C . PRO A 1 112 ? 1.997 0.167 -9.297 1.00 97.75 112 PRO A C 1
ATOM 928 O O . PRO A 1 112 ? 2.042 0.059 -10.532 1.00 97.75 112 PRO A O 1
ATOM 931 N N . PRO A 1 113 ? 2.007 -0.906 -8.488 1.00 98.25 113 PRO A N 1
ATOM 932 C CA . PRO A 1 113 ? 2.013 -2.268 -9.004 1.00 98.25 113 PRO A CA 1
ATOM 933 C C . PRO A 1 113 ? 0.797 -2.522 -9.901 1.00 98.25 113 PRO A C 1
ATOM 935 O O . PRO A 1 113 ? -0.302 -2.039 -9.635 1.00 98.25 113 PRO A O 1
ATOM 938 N N . TYR A 1 114 ? 0.983 -3.286 -10.985 1.00 97.50 114 TYR A N 1
ATOM 939 C CA . TYR A 1 114 ? -0.131 -3.622 -11.877 1.00 97.50 114 TYR A CA 1
ATOM 940 C C . TYR A 1 114 ? -1.127 -4.571 -11.226 1.00 97.50 114 TYR A C 1
ATOM 942 O O . TYR A 1 114 ? -2.320 -4.316 -11.311 1.00 97.50 114 TYR A O 1
ATOM 950 N N . LYS A 1 115 ? -0.628 -5.614 -10.564 1.00 98.38 115 LYS A N 1
ATOM 951 C CA . LYS A 1 115 ? -1.417 -6.609 -9.851 1.00 98.38 115 LYS A CA 1
ATOM 952 C C . LYS A 1 115 ? -0.955 -6.652 -8.406 1.00 98.38 115 LYS A C 1
ATOM 954 O O . LYS A 1 115 ? 0.248 -6.758 -8.151 1.00 98.38 115 LYS A O 1
ATOM 959 N N . PHE A 1 116 ? -1.894 -6.516 -7.483 1.00 98.69 116 PHE A N 1
ATOM 960 C CA . PHE A 1 116 ? -1.588 -6.245 -6.088 1.00 98.69 116 PHE A CA 1
ATOM 961 C C . PHE A 1 116 ? -2.647 -6.785 -5.128 1.00 98.69 116 PHE A C 1
ATOM 963 O O . PHE A 1 116 ? -3.755 -7.117 -5.539 1.00 98.69 116 PHE A O 1
ATOM 970 N N . LYS A 1 117 ? -2.299 -6.837 -3.844 1.00 98.69 117 LYS A N 1
ATOM 971 C CA . LYS A 1 117 ? -3.241 -6.975 -2.728 1.00 98.69 117 LYS A CA 1
ATOM 972 C C . LYS A 1 117 ? -3.144 -5.739 -1.846 1.00 98.69 117 LYS A C 1
ATOM 974 O O . LYS A 1 117 ? -2.069 -5.153 -1.737 1.00 98.69 117 LYS A O 1
ATOM 979 N N . ILE A 1 118 ? -4.239 -5.348 -1.218 1.00 98.62 118 ILE A N 1
ATOM 980 C CA . ILE A 1 118 ? -4.280 -4.286 -0.216 1.00 98.62 118 ILE A CA 1
ATOM 981 C C . ILE A 1 118 ? -4.008 -4.943 1.135 1.00 98.62 118 ILE A C 1
ATOM 983 O O . ILE A 1 118 ? -4.702 -5.886 1.518 1.00 98.62 118 ILE A O 1
ATOM 987 N N . LEU A 1 119 ? -2.987 -4.457 1.835 1.00 98.69 119 LEU A N 1
ATOM 988 C CA . LEU A 1 119 ? -2.654 -4.893 3.185 1.00 98.69 119 LEU A CA 1
ATOM 989 C C . LEU A 1 119 ? -2.778 -3.698 4.125 1.00 98.69 119 LEU A C 1
ATOM 991 O O . LEU A 1 119 ? -2.140 -2.666 3.909 1.00 98.69 119 LEU A O 1
ATOM 995 N N . VAL A 1 120 ? -3.589 -3.861 5.164 1.00 98.25 120 VAL A N 1
ATOM 996 C CA . VAL A 1 120 ? -3.796 -2.871 6.223 1.00 98.25 120 VAL A CA 1
ATOM 997 C C . VAL A 1 120 ? -3.232 -3.427 7.522 1.00 98.25 120 VAL A C 1
ATOM 999 O O . VAL A 1 120 ? -3.468 -4.592 7.834 1.00 98.25 120 VAL A O 1
ATOM 1002 N N . TYR A 1 121 ? -2.497 -2.611 8.268 1.00 98.50 121 TYR A N 1
ATOM 1003 C CA . TYR A 1 121 ? -1.919 -2.959 9.562 1.00 98.50 121 TYR A CA 1
ATOM 1004 C C . TYR A 1 121 ? -2.436 -2.025 10.656 1.00 98.50 121 TYR A C 1
ATOM 1006 O O . TYR A 1 121 ? -2.391 -0.806 10.487 1.00 98.50 121 TYR A O 1
ATOM 1014 N N . PHE A 1 122 ? -2.872 -2.608 11.774 1.00 97.44 122 PHE A N 1
ATOM 1015 C CA . PHE A 1 122 ? -3.354 -1.916 12.971 1.00 97.44 122 PHE A CA 1
ATOM 1016 C C . PHE A 1 122 ? -2.337 -2.108 14.100 1.00 97.44 122 PHE A C 1
ATOM 1018 O O . PHE A 1 122 ? -2.301 -3.188 14.702 1.00 97.44 122 PHE A O 1
ATOM 1025 N N . PRO A 1 123 ? -1.502 -1.099 14.411 1.00 97.31 123 PRO A N 1
ATOM 1026 C CA . PRO A 1 123 ? -0.426 -1.252 15.387 1.00 97.31 123 PRO A CA 1
ATOM 1027 C C . PRO A 1 123 ? -0.917 -1.542 16.805 1.00 97.31 123 PRO A C 1
ATOM 1029 O O . PRO A 1 123 ? -0.274 -2.308 17.517 1.00 97.31 123 PRO A O 1
ATOM 1032 N N . GLU A 1 124 ? -2.054 -0.969 17.213 1.00 95.88 124 GLU A N 1
ATOM 1033 C CA . GLU A 1 124 ? -2.586 -1.135 18.574 1.00 95.88 124 GLU A CA 1
ATOM 1034 C C . GLU A 1 124 ? -2.993 -2.580 18.882 1.00 95.88 124 GLU A C 1
ATOM 1036 O O . GLU A 1 124 ? -2.810 -3.064 19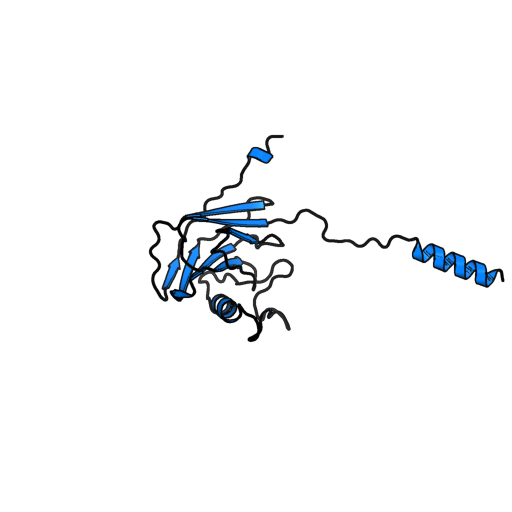.999 1.00 95.88 124 GLU A O 1
ATOM 1041 N N . LEU A 1 125 ? -3.522 -3.283 17.879 1.00 95.19 125 LEU A N 1
ATOM 1042 C CA . LEU A 1 125 ? -3.992 -4.663 17.999 1.00 95.19 125 LEU A CA 1
ATOM 1043 C C . LEU A 1 125 ? -2.986 -5.680 17.446 1.00 95.19 125 LEU A C 1
ATOM 1045 O O . LEU A 1 125 ? -3.217 -6.885 17.561 1.00 95.19 125 LEU A O 1
ATOM 1049 N N . ASP A 1 126 ? -1.898 -5.213 16.833 1.00 97.19 126 ASP A N 1
ATOM 1050 C CA . ASP A 1 126 ? -0.956 -6.019 16.052 1.00 97.19 126 ASP A CA 1
ATOM 1051 C C . ASP A 1 126 ? -1.676 -6.941 15.053 1.00 97.19 126 ASP A C 1
ATOM 1053 O O . ASP A 1 126 ? -1.419 -8.143 14.989 1.00 97.19 126 ASP A O 1
ATOM 1057 N N . CYS A 1 127 ? -2.657 -6.408 14.322 1.00 96.38 127 CYS A N 1
ATOM 1058 C CA . CYS A 1 127 ? -3.479 -7.196 13.408 1.00 96.38 127 CYS A CA 1
ATOM 1059 C C . CYS A 1 127 ? -3.398 -6.682 11.971 1.00 96.38 127 CYS A C 1
ATOM 1061 O O . CYS A 1 127 ? -3.111 -5.510 11.715 1.00 96.38 127 CYS A O 1
ATOM 1063 N N . PHE A 1 128 ? -3.643 -7.587 11.025 1.00 98.06 128 PHE A N 1
ATOM 1064 C CA . PHE A 1 128 ? -3.633 -7.293 9.598 1.00 98.06 128 PHE A CA 1
ATOM 1065 C C . PHE A 1 128 ? -4.989 -7.578 8.965 1.00 98.06 128 PHE A C 1
ATOM 1067 O O . PHE A 1 128 ? -5.643 -8.569 9.297 1.00 98.06 128 PHE A O 1
ATOM 1074 N N . LEU A 1 129 ? -5.359 -6.759 7.984 1.00 97.50 129 LEU A N 1
ATOM 1075 C CA . LEU A 1 129 ? -6.407 -7.074 7.021 1.00 97.50 129 LEU A CA 1
ATOM 1076 C C . LEU A 1 129 ? -5.778 -7.238 5.642 1.00 97.50 129 LEU A C 1
ATOM 1078 O O . LEU A 1 129 ? -5.055 -6.352 5.184 1.00 97.50 129 LEU A O 1
ATOM 1082 N N . LEU A 1 130 ? -6.061 -8.356 4.981 1.00 98.25 130 LEU A N 1
ATOM 1083 C CA . LEU A 1 130 ? -5.543 -8.674 3.655 1.00 98.25 130 LEU A CA 1
ATOM 1084 C C . LEU A 1 130 ? -6.694 -8.844 2.669 1.00 98.25 130 LEU A C 1
ATOM 1086 O O . LEU A 1 130 ? -7.628 -9.613 2.908 1.00 98.25 130 LEU A O 1
ATOM 1090 N N . SE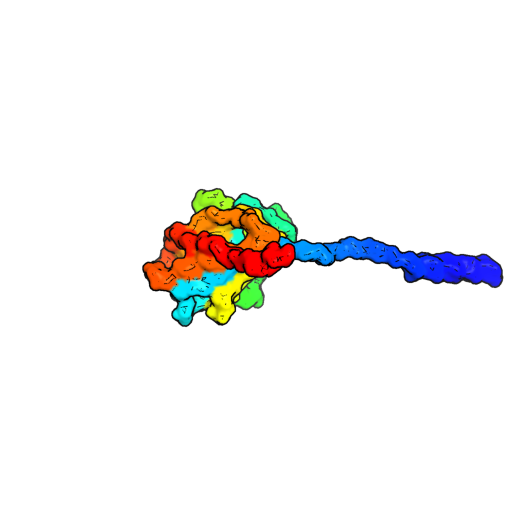R A 1 131 ? -6.619 -8.137 1.548 1.00 97.94 131 SER A N 1
ATOM 1091 C CA . SER A 1 131 ? -7.615 -8.244 0.489 1.00 97.94 131 SER A CA 1
ATOM 1092 C C . SER A 1 131 ? -7.374 -9.432 -0.442 1.00 97.94 131 SER A C 1
ATOM 1094 O O . SER A 1 131 ? -6.288 -10.016 -0.471 1.00 97.94 131 SER A O 1
ATOM 1096 N N . ASP A 1 132 ? -8.355 -9.702 -1.303 1.00 96.56 132 ASP A N 1
ATOM 1097 C CA . ASP A 1 132 ? -8.143 -10.488 -2.523 1.00 96.56 132 ASP A CA 1
ATOM 1098 C C . ASP A 1 132 ? -7.130 -9.817 -3.477 1.00 96.56 132 ASP A C 1
ATOM 1100 O O . ASP A 1 132 ? -6.581 -8.743 -3.208 1.00 96.56 132 ASP A O 1
ATOM 1104 N N . ILE A 1 133 ? -6.871 -10.461 -4.613 1.00 97.81 133 ILE A N 1
ATOM 1105 C CA . ILE A 1 133 ? -5.993 -9.944 -5.664 1.00 97.81 133 ILE A CA 1
ATOM 1106 C C . ILE A 1 133 ? -6.759 -8.975 -6.570 1.00 97.81 133 ILE A C 1
ATOM 1108 O O . ILE A 1 133 ? -7.796 -9.318 -7.136 1.00 97.81 133 ILE A O 1
ATOM 1112 N N . TYR A 1 134 ? -6.177 -7.800 -6.787 1.00 98.00 134 TYR A N 1
ATOM 1113 C CA . TYR A 1 134 ? -6.691 -6.743 -7.651 1.00 98.00 134 TYR A CA 1
ATOM 1114 C C . TYR A 1 134 ? -5.684 -6.368 -8.734 1.00 98.00 134 TYR A C 1
ATOM 1116 O O . TYR A 1 134 ? -4.491 -6.663 -8.650 1.00 98.00 134 TYR A O 1
ATOM 1124 N N . GLU A 1 135 ? -6.177 -5.680 -9.758 1.00 97.75 135 GLU A N 1
ATOM 1125 C CA . GLU A 1 135 ? -5.370 -5.152 -10.854 1.00 97.75 135 GLU A CA 1
ATOM 1126 C C . GLU A 1 135 ? -5.701 -3.685 -11.106 1.00 97.75 135 GLU A C 1
ATOM 1128 O O . GLU A 1 135 ? -6.829 -3.237 -10.898 1.00 97.75 135 GLU A O 1
ATOM 1133 N N . ARG A 1 136 ? -4.744 -2.910 -11.606 1.00 95.62 136 ARG A N 1
ATOM 1134 C CA . ARG A 1 136 ? -5.056 -1.591 -12.162 1.00 95.62 136 ARG A CA 1
ATOM 1135 C C . ARG A 1 136 ? -5.989 -1.772 -13.355 1.00 95.62 136 ARG A C 1
ATOM 1137 O O . ARG A 1 136 ? -5.663 -2.504 -14.287 1.00 95.62 136 ARG A O 1
ATOM 1144 N N . TYR A 1 137 ? -7.129 -1.094 -13.331 1.00 93.31 137 TYR A N 1
ATOM 1145 C CA . TYR A 1 137 ? -8.152 -1.198 -14.375 1.00 93.31 137 TYR A CA 1
ATOM 1146 C C . TYR A 1 137 ? -8.265 0.066 -15.236 1.00 93.31 137 TYR A C 1
ATOM 1148 O O . TYR A 1 137 ? -8.907 0.035 -16.282 1.00 93.31 137 TYR A O 1
ATOM 1156 N N . ALA A 1 138 ? -7.649 1.165 -14.805 1.00 92.12 138 ALA A N 1
ATOM 1157 C CA . ALA A 1 138 ? -7.593 2.442 -15.507 1.00 92.12 138 ALA A CA 1
ATOM 1158 C C . ALA A 1 138 ? -6.236 3.117 -15.256 1.00 92.12 138 ALA A C 1
ATOM 1160 O O . ALA A 1 138 ? -5.444 2.641 -14.435 1.00 92.12 138 ALA A O 1
ATOM 1161 N N . PHE A 1 139 ? -5.972 4.216 -15.973 1.00 89.94 139 PHE A N 1
ATOM 1162 C CA . PHE A 1 139 ? -4.770 5.028 -15.768 1.00 89.94 139 PHE A CA 1
ATOM 1163 C C . PHE A 1 139 ? -4.645 5.451 -14.296 1.00 89.94 139 PHE A C 1
ATOM 1165 O O . PHE A 1 139 ? -3.628 5.182 -13.660 1.00 89.94 139 PHE A O 1
ATOM 1172 N N . ASP A 1 140 ? -5.740 5.973 -13.746 1.00 92.88 140 ASP A N 1
ATOM 1173 C CA . ASP A 1 140 ? -5.960 6.151 -12.316 1.00 92.88 140 ASP A CA 1
ATOM 1174 C C . ASP A 1 140 ? -6.990 5.121 -11.857 1.00 92.88 140 ASP A C 1
ATOM 1176 O O . ASP A 1 140 ? -8.138 5.130 -12.292 1.00 92.88 140 ASP A O 1
ATOM 1180 N N . SER A 1 141 ? -6.580 4.172 -11.024 1.00 95.88 141 SER A N 1
ATOM 1181 C CA . SER A 1 141 ? -7.469 3.126 -10.518 1.00 95.88 141 SER A CA 1
ATOM 1182 C C . SER A 1 141 ? -7.946 3.484 -9.117 1.00 95.88 141 SER A C 1
ATOM 1184 O O . SER A 1 141 ? -7.134 3.626 -8.207 1.00 95.88 141 SER A O 1
ATOM 1186 N N . TYR A 1 142 ? -9.259 3.578 -8.930 1.00 97.38 142 TYR A N 1
ATOM 1187 C CA . TYR A 1 142 ? -9.876 3.884 -7.639 1.00 97.38 142 TYR A CA 1
ATOM 1188 C C . TYR A 1 142 ? -10.556 2.649 -7.055 1.00 97.38 142 TYR A C 1
ATOM 1190 O O . TYR A 1 142 ? -11.307 1.949 -7.746 1.00 97.38 142 TYR A O 1
ATOM 1198 N N . TYR A 1 143 ? -10.291 2.404 -5.782 1.00 97.56 143 TYR A N 1
ATOM 1199 C CA . TYR A 1 143 ? -10.890 1.355 -4.985 1.00 97.56 143 TYR A CA 1
ATOM 1200 C C . TYR A 1 143 ? -11.537 1.935 -3.728 1.00 97.56 143 TYR A C 1
ATOM 1202 O O . TYR A 1 143 ? -11.092 2.951 -3.182 1.00 97.56 143 TYR A O 1
ATOM 1210 N N . LYS A 1 144 ? -12.575 1.256 -3.250 1.00 96.94 144 LYS A N 1
ATOM 1211 C CA . LYS A 1 144 ? -13.230 1.514 -1.974 1.00 96.94 144 LYS A CA 1
ATOM 1212 C C . LYS A 1 144 ? -13.274 0.229 -1.158 1.00 96.94 144 LYS A C 1
ATOM 1214 O O . LYS A 1 144 ? -13.743 -0.789 -1.654 1.00 96.94 144 LYS A O 1
ATOM 1219 N N . VAL A 1 145 ? -12.807 0.290 0.080 1.00 96.00 145 VAL A N 1
ATOM 1220 C CA . VAL A 1 145 ? -12.853 -0.802 1.051 1.00 96.00 145 VAL A CA 1
ATOM 1221 C C . VAL A 1 145 ? -13.785 -0.379 2.182 1.00 96.00 145 VAL A C 1
ATOM 1223 O O . VAL A 1 145 ? -13.559 0.644 2.82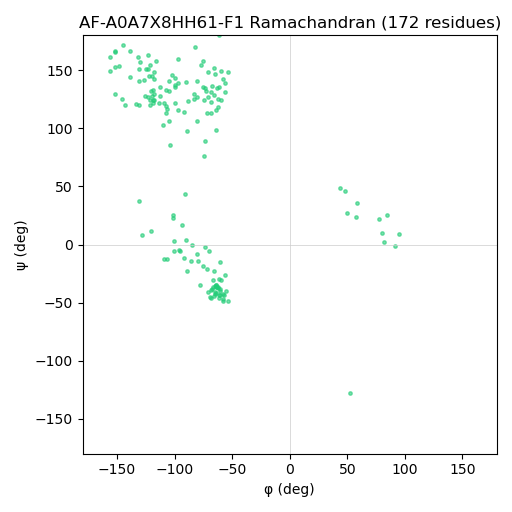4 1.00 96.00 145 VAL A O 1
ATOM 1226 N N . ASP A 1 146 ? -14.832 -1.162 2.415 1.00 93.44 146 ASP A N 1
ATOM 1227 C CA . ASP A 1 146 ? -15.765 -0.973 3.527 1.00 93.44 146 ASP A CA 1
ATOM 1228 C C . ASP A 1 146 ? -15.550 -2.088 4.548 1.00 93.44 146 ASP A C 1
ATOM 1230 O O . ASP A 1 146 ? -15.642 -3.272 4.219 1.00 93.44 146 ASP A O 1
ATOM 1234 N N . VAL A 1 147 ? -15.229 -1.707 5.780 1.00 87.94 147 VAL A N 1
ATOM 1235 C CA . VAL A 1 147 ? -14.882 -2.642 6.856 1.00 87.94 147 VAL A CA 1
ATOM 1236 C C . VAL A 1 147 ? -15.807 -2.543 8.064 1.00 87.94 147 VAL A C 1
ATOM 1238 O O . VAL A 1 147 ? -15.513 -3.134 9.098 1.00 87.94 147 VAL A O 1
ATOM 1241 N N . ARG A 1 148 ? -16.934 -1.830 7.959 1.00 88.44 148 ARG A N 1
ATOM 1242 C CA . ARG A 1 148 ? -17.835 -1.564 9.100 1.00 88.44 148 ARG A CA 1
ATOM 1243 C C . A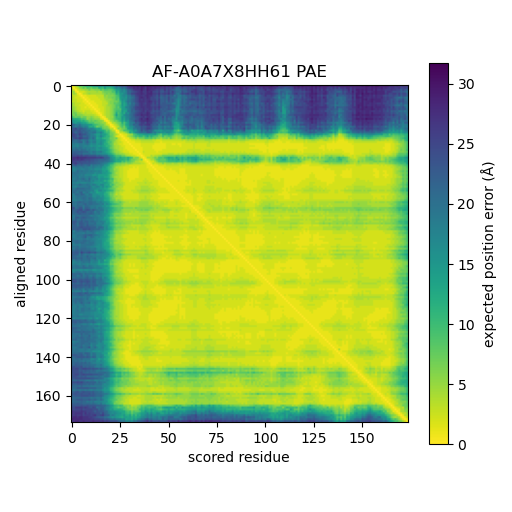RG A 1 148 ? -18.343 -2.825 9.806 1.00 88.44 148 ARG A C 1
ATOM 1245 O O . ARG A 1 148 ? -18.686 -2.779 10.985 1.00 88.44 148 ARG A O 1
ATOM 1252 N N . GLU A 1 149 ? -18.403 -3.948 9.096 1.00 85.44 149 GLU A N 1
ATOM 1253 C CA . GLU A 1 149 ? -18.841 -5.243 9.634 1.00 85.44 149 GLU A CA 1
ATOM 1254 C C . GLU A 1 149 ? -17.679 -6.155 10.074 1.00 85.44 149 GLU A C 1
ATOM 1256 O O . GLU A 1 149 ? -17.906 -7.234 10.632 1.00 85.44 149 GLU A O 1
ATOM 1261 N N . ILE A 1 150 ? -16.430 -5.739 9.851 1.00 87.44 150 ILE A N 1
ATOM 1262 C CA . ILE A 1 150 ? -15.240 -6.519 10.187 1.00 87.44 150 ILE A CA 1
ATOM 1263 C C . ILE A 1 150 ? -14.896 -6.306 11.657 1.00 87.44 150 ILE A C 1
ATOM 1265 O O . ILE A 1 150 ? -14.676 -5.193 12.124 1.00 87.44 150 ILE A O 1
ATOM 1269 N N . LYS A 1 151 ? -14.796 -7.406 12.402 1.00 89.31 151 LYS A N 1
ATOM 1270 C CA . LYS A 1 151 ? -14.307 -7.382 13.781 1.00 89.31 151 LYS A CA 1
ATOM 1271 C C . LYS A 1 151 ? -12.806 -7.608 13.788 1.00 89.31 151 LYS A C 1
ATOM 1273 O O . LYS A 1 151 ? -12.362 -8.707 13.458 1.00 89.31 151 LYS A O 1
ATOM 1278 N N . LEU A 1 152 ? -12.046 -6.594 14.194 1.00 90.44 152 LEU A N 1
ATOM 1279 C CA . LEU A 1 152 ? -10.607 -6.725 14.395 1.00 90.44 152 LEU A CA 1
ATOM 1280 C C . LEU A 1 152 ? -10.326 -7.731 15.520 1.00 90.44 152 LEU A C 1
ATOM 1282 O O . LEU A 1 152 ? -10.962 -7.709 16.576 1.00 90.44 152 LEU A O 1
ATOM 1286 N N . VAL A 1 153 ? -9.376 -8.632 15.276 1.00 92.06 153 VAL A N 1
ATOM 1287 C CA . VAL A 1 153 ? -8.939 -9.647 16.240 1.00 92.06 153 VAL A CA 1
ATOM 1288 C C . VAL A 1 153 ? -7.458 -9.403 16.535 1.00 92.06 153 VAL A C 1
ATOM 1290 O O . VAL A 1 153 ? -6.672 -9.378 15.586 1.00 92.06 153 VAL A O 1
ATOM 1293 N N . PRO A 1 154 ? -7.056 -9.226 17.809 1.00 94.44 154 PRO A N 1
ATOM 1294 C CA . PRO A 1 154 ? -5.660 -8.986 18.159 1.00 94.44 154 PRO A CA 1
ATOM 1295 C C . PRO A 1 154 ? -4.727 -10.085 17.651 1.00 94.44 154 PRO A C 1
ATOM 1297 O O . PRO A 1 154 ? -5.058 -11.270 17.744 1.00 94.44 154 PRO A O 1
ATOM 1300 N N . SER A 1 155 ? -3.556 -9.696 17.143 1.00 93.50 155 SER A N 1
ATOM 1301 C CA . SER A 1 155 ? -2.505 -10.617 16.685 1.00 93.50 155 SER A CA 1
ATOM 1302 C C . SER A 1 155 ? -2.945 -11.596 15.586 1.00 93.50 155 SER A C 1
ATOM 1304 O O . SER A 1 155 ? -2.358 -12.669 15.431 1.00 93.50 155 SER A O 1
ATOM 1306 N N . ALA A 1 156 ? -3.983 -11.246 14.819 1.00 94.75 156 ALA A N 1
ATOM 1307 C CA . ALA A 1 156 ? -4.517 -12.058 13.732 1.00 94.75 156 ALA A CA 1
ATOM 1308 C C . ALA A 1 156 ? -4.364 -11.372 12.367 1.00 94.75 156 ALA A C 1
ATOM 1310 O O . ALA A 1 156 ? -4.273 -10.152 12.258 1.00 94.75 156 ALA A O 1
ATOM 1311 N N . THR A 1 157 ? -4.379 -12.176 11.304 1.00 96.12 157 THR A N 1
ATOM 1312 C CA . THR A 1 157 ? -4.579 -11.701 9.930 1.00 96.12 157 THR A CA 1
ATOM 1313 C C . THR A 1 157 ? -5.967 -12.126 9.477 1.00 96.12 157 THR A C 1
ATOM 1315 O O . THR A 1 157 ? -6.270 -13.320 9.452 1.00 96.12 157 THR A O 1
ATOM 1318 N N . ILE A 1 158 ? -6.813 -11.157 9.144 1.00 95.56 158 ILE A N 1
ATOM 1319 C CA . ILE A 1 158 ? -8.138 -11.389 8.573 1.00 95.56 158 ILE A CA 1
ATOM 1320 C C . ILE A 1 158 ? -7.997 -11.243 7.060 1.00 95.56 158 ILE A C 1
ATOM 1322 O O . ILE A 1 158 ? -7.647 -10.179 6.551 1.00 95.56 158 ILE A O 1
ATOM 1326 N N . GLU A 1 159 ? -8.228 -12.335 6.345 1.00 94.12 159 GLU A N 1
ATOM 1327 C CA . GLU A 1 159 ? -8.121 -12.391 4.888 1.00 94.12 159 GLU A CA 1
ATOM 1328 C C . GLU A 1 159 ? -9.493 -12.210 4.228 1.00 94.12 159 GLU A C 1
ATOM 1330 O O . GLU A 1 159 ? -10.531 -12.464 4.843 1.00 94.12 159 GLU A O 1
ATOM 1335 N N . GLY A 1 160 ? -9.487 -11.822 2.953 1.00 89.44 160 GLY A N 1
ATOM 1336 C CA . GLY A 1 160 ? -10.689 -11.763 2.123 1.00 89.44 160 GLY A CA 1
ATOM 1337 C C . GLY A 1 160 ? -11.485 -10.469 2.264 1.00 89.44 160 GLY A C 1
ATOM 1338 O O . GLY A 1 160 ? -12.688 -10.470 2.010 1.00 89.44 160 GLY A O 1
ATOM 1339 N N . ILE A 1 161 ? -10.846 -9.360 2.662 1.00 94.00 161 ILE A N 1
ATOM 1340 C CA . ILE A 1 161 ? -11.516 -8.057 2.573 1.00 94.00 161 ILE A CA 1
ATOM 1341 C C . ILE A 1 161 ? -11.722 -7.680 1.100 1.00 94.00 161 ILE A C 1
ATOM 1343 O O . ILE A 1 161 ? -10.834 -7.847 0.254 1.00 94.00 161 ILE A O 1
ATOM 1347 N N . THR A 1 162 ? -12.906 -7.166 0.783 1.00 94.19 162 THR A N 1
ATOM 1348 C CA . THR A 1 162 ? -13.280 -6.814 -0.587 1.00 94.19 162 THR A CA 1
ATOM 1349 C C . THR A 1 162 ? -13.073 -5.329 -0.851 1.00 94.19 162 THR A C 1
ATOM 1351 O O . THR A 1 162 ? -13.404 -4.486 -0.019 1.00 94.19 162 THR A O 1
ATOM 1354 N N . ALA A 1 163 ? -12.559 -5.012 -2.036 1.00 95.19 163 ALA A N 1
ATOM 1355 C CA . ALA A 1 163 ? -12.404 -3.659 -2.535 1.00 95.19 163 ALA A CA 1
ATOM 1356 C C . ALA A 1 163 ? -13.233 -3.489 -3.814 1.00 95.19 163 ALA A C 1
ATOM 1358 O O . ALA A 1 163 ? -13.037 -4.192 -4.807 1.00 95.19 163 ALA A O 1
ATOM 1359 N N . GLU A 1 164 ? -14.154 -2.536 -3.811 1.00 95.75 164 GLU A N 1
ATOM 1360 C CA . GLU A 1 164 ? -14.998 -2.228 -4.960 1.00 95.75 164 GLU A CA 1
ATOM 1361 C C . GLU A 1 164 ? -14.337 -1.167 -5.840 1.00 95.75 164 GLU A C 1
ATOM 1363 O O . GLU A 1 164 ? -13.761 -0.200 -5.343 1.00 95.75 164 GLU A O 1
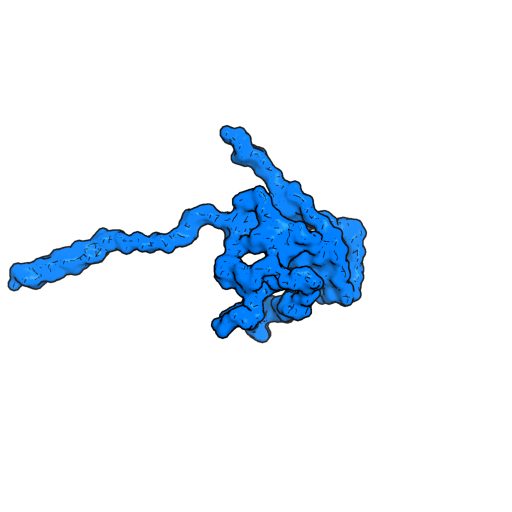ATOM 1368 N N . ARG A 1 165 ? -14.428 -1.313 -7.166 1.00 94.25 165 ARG A N 1
ATOM 1369 C CA . ARG A 1 165 ? -13.973 -0.270 -8.097 1.00 94.25 165 ARG A CA 1
ATOM 1370 C C . ARG A 1 165 ? -14.934 0.914 -8.026 1.00 94.25 165 ARG A C 1
ATOM 1372 O O . ARG A 1 165 ? -16.128 0.732 -8.237 1.00 94.25 165 ARG A O 1
ATOM 1379 N N . ASN A 1 166 ? -14.423 2.121 -7.801 1.00 89.25 166 ASN A N 1
ATOM 1380 C CA . ASN A 1 166 ? -15.249 3.324 -7.644 1.00 89.25 166 ASN A CA 1
ATOM 1381 C C . ASN A 1 166 ? -14.772 4.507 -8.506 1.00 89.25 166 ASN A C 1
ATOM 1383 O O . ASN A 1 166 ? -14.839 5.660 -8.078 1.00 89.25 166 ASN A O 1
ATOM 1387 N N . TYR A 1 167 ? -14.296 4.231 -9.725 1.00 82.25 167 TYR A N 1
ATOM 1388 C CA . TYR A 1 167 ? -13.923 5.275 -10.684 1.00 82.25 167 TYR A CA 1
ATOM 1389 C C . TYR A 1 167 ? -15.090 6.230 -10.949 1.00 82.25 167 TYR A C 1
ATOM 1391 O O . TYR A 1 167 ? -16.206 5.798 -11.251 1.00 82.25 167 TYR A O 1
ATOM 1399 N N . ASN A 1 168 ? -14.830 7.536 -10.883 1.00 76.81 168 ASN A N 1
ATOM 1400 C CA . ASN A 1 168 ? -15.825 8.541 -11.224 1.00 76.81 168 ASN A CA 1
ATOM 1401 C C . ASN A 1 168 ? -15.762 8.878 -12.720 1.00 76.81 168 ASN A C 1
ATOM 1403 O O . ASN A 1 168 ? -14.984 9.727 -13.147 1.00 76.81 168 ASN A O 1
ATOM 1407 N N . TYR A 1 169 ? -16.645 8.255 -13.499 1.00 74.50 169 TYR A N 1
ATOM 1408 C CA . TYR A 1 169 ? -16.742 8.452 -14.950 1.00 74.50 169 TYR A CA 1
ATOM 1409 C C . TYR A 1 169 ? -17.289 9.824 -15.380 1.00 74.50 169 TYR A C 1
ATOM 1411 O O . TYR A 1 169 ? -17.312 10.126 -16.568 1.00 74.50 169 T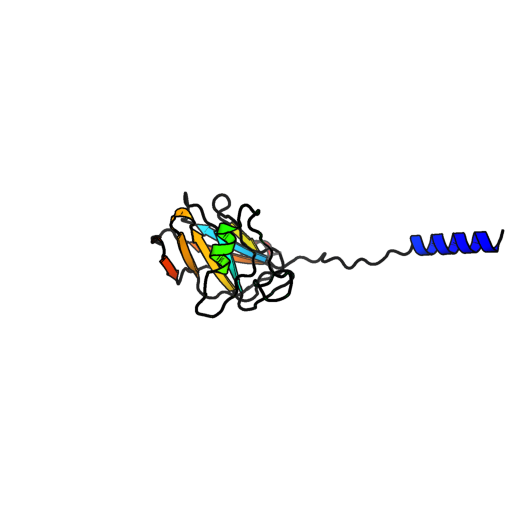YR A O 1
ATOM 1419 N N . THR A 1 170 ? -17.729 10.681 -14.451 1.00 69.00 170 THR A N 1
ATOM 1420 C CA . THR A 1 170 ? -18.357 11.976 -14.785 1.00 69.00 170 THR A CA 1
ATOM 1421 C C . THR A 1 170 ? -17.421 12.891 -15.584 1.00 69.00 170 THR A C 1
ATOM 1423 O O . THR A 1 170 ? -17.886 13.658 -16.422 1.00 69.00 170 THR A O 1
ATOM 1426 N N . TRP A 1 171 ? -16.107 12.790 -15.367 1.00 60.41 171 TRP A N 1
ATOM 1427 C CA . TRP A 1 171 ? -15.102 13.594 -16.072 1.00 60.41 171 TRP A CA 1
ATOM 1428 C C . TRP A 1 171 ? -14.743 13.071 -17.470 1.00 60.41 171 TRP A C 1
ATOM 1430 O O . TRP A 1 171 ? -14.050 13.766 -18.208 1.00 60.41 171 TRP A O 1
ATOM 1440 N N . GLU A 1 172 ? -15.226 11.886 -17.854 1.00 62.53 172 GLU A N 1
ATOM 1441 C CA . GLU A 1 172 ? -14.953 11.275 -19.163 1.00 62.53 172 GLU A CA 1
ATOM 1442 C C . GLU A 1 172 ? -16.053 11.550 -20.211 1.00 62.53 172 GLU A C 1
ATOM 1444 O O . GLU A 1 172 ? -15.881 11.205 -21.376 1.00 62.53 172 GLU A O 1
ATOM 1449 N N . ILE A 1 173 ? -17.172 12.191 -19.839 1.00 61.00 173 ILE A N 1
ATOM 1450 C CA . ILE A 1 173 ? -18.314 12.482 -20.738 1.00 61.00 173 ILE A CA 1
ATOM 1451 C C . ILE A 1 173 ? -18.172 13.864 -21.419 1.00 61.00 173 ILE A C 1
ATOM 1453 O O . ILE A 1 173 ? -19.125 14.640 -21.463 1.00 61.00 173 ILE A O 1
ATOM 1457 N N . ILE A 1 174 ? -16.982 14.215 -21.917 1.00 50.38 174 ILE A N 1
ATOM 1458 C CA . ILE A 1 174 ? -16.765 15.476 -22.663 1.00 50.38 174 ILE A CA 1
ATOM 1459 C C . ILE A 1 174 ? -17.049 15.281 -24.154 1.00 50.38 174 ILE A C 1
ATOM 1461 O O . ILE A 1 174 ? -16.529 14.300 -24.731 1.00 50.38 174 ILE A O 1
#